Protein 7D2A (pdb70)

CATH classification: 2.60.120.260

Structure (mmCIF, N/CA/C/O backbone):
data_7D2A
#
_entry.id   7D2A
#
_cell.length_a   43.608
_cell.length_b   55.773
_cell.length_c   58.427
_cell.angle_alpha   90.000
_cell.angle_beta   90.000
_cell.angle_gamma   90.000
#
_symmetry.space_group_name_H-M   'P 21 21 21'
#
loop_
_entity.id
_entity.type
_entity.pdbx_description
1 polymer AlyQ
2 branched '4-deoxy-alpha-L-erythro-hex-4-enopyranuronic acid-(1-4)-alpha-L-gulopyranuronic acid'
3 non-polymer 'CALCIUM ION'
4 non-polymer 'TETRAETHYLENE GLYCOL'
5 non-polymer 'SODIUM ION'
6 water water
#
loop_
_atom_site.group_PDB
_atom_site.id
_atom_site.type_symbol
_atom_site.label_atom_id
_atom_site.label_alt_id
_atom_site.label_comp_id
_atom_site.label_asym_id
_atom_site.label_entity_id
_atom_site.label_seq_id
_atom_site.pdbx_PDB_ins_code
_atom_site.Cartn_x
_atom_site.Cartn_y
_atom_site.Cartn_z
_atom_site.occupancy
_atom_site.B_iso_or_equiv
_atom_site.auth_seq_id
_atom_site.auth_comp_id
_atom_site.auth_asym_id
_atom_site.auth_atom_id
_atom_site.pdbx_PDB_model_num
ATOM 1 N N . HIS A 1 6 ? 22.710 21.854 35.361 1.000 27.475 -2 HIS A N 1
ATOM 2 C CA . HIS A 1 6 ? 22.518 21.130 34.074 1.000 23.236 -2 HIS A CA 1
ATOM 3 C C . HIS A 1 6 ? 23.232 19.764 34.180 1.000 19.119 -2 HIS A C 1
ATOM 4 O O . HIS A 1 6 ? 24.397 19.768 34.577 1.000 19.660 -2 HIS A O 1
ATOM 11 N N . MET A 1 7 ? 22.523 18.648 34.040 1.000 17.343 -1 MET A N 1
ATOM 12 C CA A MET A 1 7 ? 23.058 17.272 34.208 0.500 16.686 -1 MET A CA 1
ATOM 13 C CA B MET A 1 7 ? 23.153 17.333 34.171 0.500 16.768 -1 MET A CA 1
ATOM 14 C C . MET A 1 7 ? 23.135 16.650 32.810 1.000 14.937 -1 MET A C 1
ATOM 15 O O . MET A 1 7 ? 22.102 16.656 32.154 1.000 13.396 -1 MET A O 1
ATOM 24 N N . GLN A 1 8 ? 24.299 15.983 32.324 1.000 11.294 188 GLN A N 1
ATOM 25 C CA . GLN A 1 8 ? 24.328 15.106 31.151 1.000 12.356 188 GLN A CA 1
ATOM 26 C C . GLN A 1 8 ? 24.507 13.697 31.668 1.000 13.371 188 GLN A C 1
ATOM 27 O O . GLN A 1 8 ? 25.512 13.394 32.316 1.000 15.563 188 GLN A O 1
ATOM 33 N N . TYR A 1 9 ? 23.552 12.826 31.406 1.000 11.632 189 TYR A N 1
ATOM 34 C CA . TYR A 1 9 ? 23.563 11.450 31.913 1.000 11.009 189 TYR A CA 1
ATOM 35 C C . TYR A 1 9 ? 24.414 10.571 31.022 1.000 11.153 189 TYR A C 1
ATOM 36 O O . TYR A 1 9 ? 24.362 10.640 29.804 1.000 10.952 189 TYR A O 1
ATOM 45 N N . ASP A 1 10 ? 25.142 9.675 31.668 1.000 11.803 190 ASP A N 1
ATOM 46 C CA . ASP A 1 10 ? 25.770 8.581 30.909 1.000 11.044 190 ASP A CA 1
ATOM 47 C C . ASP A 1 10 ? 24.710 7.763 30.174 1.000 10.945 190 ASP A C 1
ATOM 48 O O . ASP A 1 10 ? 23.604 7.550 30.733 1.000 11.508 190 ASP A O 1
ATOM 53 N N . ILE A 1 11 ? 25.074 7.304 28.997 1.000 10.808 191 ILE A N 1
ATOM 54 C CA . ILE A 1 11 ? 24.255 6.331 28.237 1.000 11.869 191 ILE A CA 1
ATOM 55 C C . ILE A 1 11 ? 25.007 4.992 28.287 1.000 12.785 191 ILE A C 1
ATOM 56 O O . ILE A 1 11 ? 26.109 4.892 27.677 1.000 12.819 191 ILE A O 1
ATOM 61 N N . VAL A 1 12 ? 24.474 4.029 29.043 1.000 12.888 192 VAL A N 1
ATOM 62 C CA . VAL A 1 12 ? 25.222 2.780 29.380 1.000 15.472 192 VAL A CA 1
ATOM 63 C C . VAL A 1 12 ? 25.115 1.752 28.262 1.000 16.485 192 VAL A C 1
ATOM 64 O O . VAL A 1 12 ? 25.923 0.791 28.261 1.000 18.558 192 VAL A O 1
ATOM 68 N N . ALA A 1 13 ? 24.141 1.873 27.369 1.000 14.331 193 ALA A N 1
ATOM 69 C CA . ALA A 1 13 ? 23.890 0.908 26.287 1.000 15.445 193 ALA A CA 1
ATOM 70 C C . ALA A 1 13 ? 23.011 1.613 25.252 1.000 13.939 193 ALA A C 1
ATOM 71 O O . ALA A 1 13 ? 22.194 2.492 25.617 1.000 12.459 193 ALA A O 1
ATOM 73 N N . VAL A 1 14 ? 23.178 1.233 23.998 1.000 14.401 194 VAL A N 1
ATOM 74 C CA . VAL A 1 14 ? 22.345 1.669 22.861 1.000 12.624 194 VAL A CA 1
ATOM 75 C C . VAL A 1 14 ? 21.998 0.442 22.032 1.000 13.765 194 VAL A C 1
ATOM 76 O O . VAL A 1 14 ? 22.865 -0.405 21.787 1.000 14.302 194 VAL A O 1
ATOM 80 N N . THR A 1 15 ? 20.746 0.325 21.672 1.000 12.397 195 THR A N 1
ATOM 81 C CA . THR A 1 15 ? 20.267 -0.695 20.721 1.000 13.906 195 THR A CA 1
ATOM 82 C C . THR A 1 15 ? 19.529 0.007 19.600 1.000 13.977 195 THR A C 1
ATOM 83 O O . THR A 1 15 ? 19.133 1.188 19.747 1.000 11.513 195 THR A O 1
ATOM 87 N N . ALA A 1 16 ? 19.132 -0.746 18.583 1.000 12.138 196 ALA A N 1
ATOM 88 C CA . ALA A 1 16 ? 18.299 -0.165 17.517 1.000 11.931 196 ALA A CA 1
ATOM 89 C C . ALA A 1 16 ? 17.496 -1.248 16.808 1.000 10.797 196 ALA A C 1
ATOM 90 O O . ALA A 1 16 ? 17.880 -2.391 16.832 1.000 11.883 196 ALA A O 1
ATOM 92 N N . SER A 1 17 ? 16.445 -0.824 16.145 1.000 11.522 197 SER A N 1
ATOM 93 C CA . SER A 1 17 ? 15.581 -1.689 15.304 1.000 11.940 197 SER A CA 1
ATOM 94 C C . SER A 1 17 ? 16.379 -2.341 14.171 1.000 13.407 197 SER A C 1
ATOM 95 O O . SER A 1 17 ? 15.980 -3.426 13.741 1.000 14.968 197 SER A O 1
ATOM 98 N N . ALA A 1 18 ? 17.383 -1.644 13.642 1.000 13.379 198 ALA A N 1
ATOM 99 C CA . ALA A 1 18 ? 18.171 -2.051 12.465 1.000 13.019 198 ALA A CA 1
ATOM 100 C C . ALA A 1 18 ? 19.363 -1.120 12.394 1.000 12.204 198 ALA A C 1
ATOM 101 O O . ALA A 1 18 ? 19.377 -0.041 13.054 1.000 12.547 198 ALA A O 1
ATOM 103 N N . HIS A 1 19 ? 20.379 -1.542 11.653 1.000 13.132 199 HIS A N 1
ATOM 104 C CA . HIS A 1 19 ? 21.483 -0.651 11.255 1.000 12.421 199 HIS A CA 1
ATOM 105 C C . HIS A 1 19 ? 22.158 -1.249 10.029 1.000 13.793 199 HIS A C 1
ATOM 106 O O . HIS A 1 19 ? 21.965 -2.416 9.758 1.000 16.144 199 HIS A O 1
ATOM 113 N N . ASP A 1 20 ? 22.885 -0.426 9.303 1.000 13.843 200 ASP A N 1
ATOM 114 C CA . ASP A 1 20 ? 23.517 -0.850 8.030 1.000 14.307 200 ASP A CA 1
ATOM 115 C C . ASP A 1 20 ? 25.020 -0.994 8.192 1.000 15.995 200 ASP A C 1
ATOM 116 O O . ASP A 1 20 ? 25.693 -1.002 7.158 1.000 15.767 200 ASP A O 1
ATOM 121 N N . GLY A 1 21 ? 25.533 -1.190 9.394 1.000 14.120 201 GLY A N 1
ATOM 122 C CA . GLY A 1 21 ? 26.967 -1.285 9.662 1.000 14.033 201 GLY A CA 1
ATOM 123 C C . GLY A 1 21 ? 27.458 -0.037 10.354 1.000 13.544 201 GLY A C 1
ATOM 124 O O . GLY A 1 21 ? 28.506 -0.099 10.988 1.000 14.555 201 GLY A O 1
ATOM 125 N N . ASN A 1 22 ? 26.666 1.051 10.251 1.000 13.009 202 ASN A N 1
ATOM 126 C CA . ASN A 1 22 ? 26.843 2.307 11.019 1.000 12.898 202 ASN A CA 1
ATOM 127 C C . ASN A 1 22 ? 26.122 2.061 12.344 1.000 11.766 202 ASN A C 1
ATOM 128 O O . ASN A 1 22 ? 24.933 2.126 12.377 1.000 12.205 202 ASN A O 1
ATOM 133 N N . LEU A 1 23 ? 26.860 1.644 13.352 1.000 12.353 203 LEU A N 1
ATOM 134 C CA . LEU A 1 23 ? 26.302 1.008 14.561 1.000 12.173 203 LEU A CA 1
ATOM 135 C C . LEU A 1 23 ? 25.568 2.024 15.439 1.000 11.182 203 LEU A C 1
ATOM 136 O O . LEU A 1 23 ? 26.031 3.128 15.645 1.000 11.218 203 LEU A O 1
ATOM 141 N N . PRO A 1 24 ? 24.616 1.522 16.248 1.000 11.057 204 PRO A N 1
ATOM 142 C CA . PRO A 1 24 ? 23.921 2.362 17.232 1.000 11.678 204 PRO A CA 1
ATOM 143 C C . PRO A 1 24 ? 24.854 3.126 18.169 1.000 11.071 204 PRO A C 1
ATOM 144 O O . PRO A 1 24 ? 24.671 4.335 18.436 1.000 12.290 204 PRO A O 1
ATOM 148 N N . GLU A 1 25 ? 25.893 2.439 18.640 1.000 12.863 205 GLU A N 1
ATOM 149 C CA A GLU A 1 25 ? 26.872 2.985 19.613 0.500 12.698 205 GLU A CA 1
ATOM 150 C CA B GLU A 1 25 ? 26.791 3.055 19.641 0.500 12.561 205 GLU A CA 1
ATOM 151 C C . GLU A 1 25 ? 27.681 4.127 19.006 1.000 11.209 205 GLU A C 1
ATOM 152 O O . GLU A 1 25 ? 28.280 4.856 19.759 1.000 11.333 205 GLU A O 1
ATOM 163 N N . ASN A 1 26 ? 27.646 4.301 17.693 1.000 10.331 206 ASN A N 1
ATOM 164 C CA . ASN A 1 26 ? 28.346 5.451 17.102 1.000 10.205 206 ASN A CA 1
ATOM 165 C C . ASN A 1 26 ? 27.719 6.785 17.550 1.000 10.624 206 ASN A C 1
ATOM 166 O O . ASN A 1 26 ? 28.296 7.863 17.337 1.000 12.409 206 ASN A O 1
ATOM 171 N N . THR A 1 27 ? 26.498 6.760 18.065 1.000 10.305 207 THR A N 1
ATOM 172 C CA . THR A 1 27 ? 25.828 7.996 18.535 1.000 9.741 207 THR A CA 1
ATOM 173 C C . THR A 1 27 ? 26.363 8.473 19.870 1.000 9.343 207 THR A C 1
ATOM 174 O O . THR A 1 27 ? 26.006 9.578 20.271 1.000 10.601 207 THR A O 1
ATOM 178 N N . ILE A 1 28 ? 27.200 7.693 20.553 1.000 9.973 208 ILE A N 1
ATOM 179 C CA . ILE A 1 28 ? 27.670 8.097 21.914 1.000 11.051 208 ILE A CA 1
ATOM 180 C C . ILE A 1 28 ? 29.194 8.058 21.967 1.000 11.060 208 ILE A C 1
ATOM 181 O O . ILE A 1 28 ? 29.735 7.950 23.102 1.000 12.778 208 ILE A O 1
ATOM 186 N N . ASP A 1 29 ? 29.835 8.187 20.828 1.000 11.884 209 ASP A N 1
ATOM 187 C CA . ASP A 1 29 ? 31.318 8.135 20.830 1.000 12.413 209 ASP A CA 1
ATOM 188 C C . ASP A 1 29 ? 31.912 9.547 20.856 1.000 12.594 209 ASP A C 1
ATOM 189 O O . ASP A 1 29 ? 33.158 9.660 20.888 1.000 14.626 209 ASP A O 1
ATOM 194 N N . GLY A 1 30 ? 31.108 10.623 20.861 1.000 13.171 210 GLY A N 1
ATOM 195 C CA . GLY A 1 30 ? 31.641 11.984 20.890 1.000 13.419 210 GLY A CA 1
ATOM 196 C C . GLY A 1 30 ? 32.103 12.462 19.532 1.000 14.048 210 GLY A C 1
ATOM 197 O O . GLY A 1 30 ? 32.673 13.505 19.450 1.000 15.218 210 GLY A O 1
ATOM 198 N N . ASN A 1 31 ? 31.918 11.671 18.481 1.000 13.985 211 ASN A N 1
ATOM 199 C CA . ASN A 1 31 ? 32.469 11.985 17.139 1.000 13.281 211 ASN A CA 1
ATOM 200 C C . ASN A 1 31 ? 31.331 12.322 16.173 1.000 13.680 211 ASN A C 1
ATOM 201 O O . ASN A 1 31 ? 30.534 11.395 15.819 1.000 11.260 211 ASN A O 1
ATOM 206 N N . LEU A 1 32 ? 31.346 13.543 15.629 1.000 13.046 212 LEU A N 1
ATOM 207 C CA . LEU A 1 32 ? 30.321 13.943 14.639 1.000 12.569 212 LEU A CA 1
ATOM 208 C C . LEU A 1 32 ? 30.581 13.262 13.296 1.000 12.037 212 LEU A C 1
ATOM 209 O O . LEU A 1 32 ? 29.691 13.356 12.441 1.000 12.063 212 LEU A O 1
ATOM 214 N N . SER A 1 33 ? 31.709 12.578 13.086 1.000 12.691 213 SER A N 1
ATOM 215 C CA A SER A 1 33 ? 31.998 11.910 11.790 0.500 13.829 213 SER A CA 1
ATOM 216 C CA B SER A 1 33 ? 32.026 11.901 11.804 0.500 14.355 213 SER A CA 1
ATOM 217 C C . SER A 1 33 ? 31.541 10.452 11.789 1.000 14.300 213 SER A C 1
ATOM 218 O O . SER A 1 33 ? 31.718 9.786 10.735 1.000 16.045 213 SER A O 1
ATOM 223 N N . THR A 1 34 ? 30.989 9.958 12.903 1.000 10.455 214 THR A N 1
ATOM 224 C CA . THR A 1 34 ? 30.490 8.566 12.970 1.000 10.992 214 THR A CA 1
ATOM 225 C C . THR A 1 34 ? 29.012 8.609 13.277 1.000 11.286 214 THR A C 1
ATOM 226 O O . THR A 1 34 ? 28.584 9.503 14.060 1.000 10.904 214 THR A O 1
ATOM 230 N N . ARG A 1 35 ? 28.249 7.693 12.705 1.000 11.323 215 ARG A N 1
ATOM 231 C CA . ARG A 1 35 ? 26.781 7.756 12.764 1.000 11.162 215 ARG A CA 1
ATOM 232 C C . ARG A 1 35 ? 26.190 6.374 13.010 1.000 11.800 215 ARG A C 1
ATOM 233 O O . ARG A 1 35 ? 26.827 5.336 12.733 1.000 11.647 215 ARG A O 1
ATOM 241 N N . TRP A 1 36 ? 24.933 6.381 13.460 1.000 10.588 216 TRP A N 1
ATOM 242 C CA . TRP A 1 36 ? 24.026 5.230 13.277 1.000 10.103 216 TRP A CA 1
ATOM 243 C C . TRP A 1 36 ? 23.169 5.512 12.051 1.000 11.004 216 TRP A C 1
ATOM 244 O O . TRP A 1 36 ? 22.681 6.671 11.903 1.000 11.113 216 TRP A O 1
ATOM 255 N N . SER A 1 37 ? 22.978 4.524 11.187 1.000 11.295 217 SER A N 1
ATOM 256 C CA . SER A 1 37 ? 22.079 4.637 10.028 1.000 11.036 217 SER A CA 1
ATOM 257 C C . SER A 1 37 ? 21.157 3.432 10.001 1.000 12.007 217 SER A C 1
ATOM 258 O O . SER A 1 37 ? 21.646 2.296 10.064 1.000 11.778 217 SER A O 1
ATOM 261 N N . ALA A 1 38 ? 19.902 3.693 9.718 1.000 12.072 218 ALA A N 1
ATOM 262 C CA . ALA A 1 38 ? 18.897 2.650 9.435 1.000 12.438 218 ALA A CA 1
ATOM 263 C C . ALA A 1 38 ? 17.916 3.223 8.438 1.000 13.532 218 ALA A C 1
ATOM 264 O O . ALA A 1 38 ? 17.417 4.340 8.617 1.000 13.385 218 ALA A O 1
ATOM 266 N N . ASN A 1 39 ? 17.555 2.407 7.458 1.000 14.578 219 ASN A N 1
ATOM 267 C CA . ASN A 1 39 ? 16.749 2.881 6.331 1.000 14.896 219 ASN A CA 1
ATOM 268 C C . ASN A 1 39 ? 15.279 2.585 6.600 1.000 15.272 219 ASN A C 1
ATOM 269 O O . ASN A 1 39 ? 14.956 1.438 7.007 1.000 16.835 219 ASN A O 1
ATOM 274 N N . GLY A 1 40 ? 14.446 3.598 6.384 1.000 15.429 220 GLY A N 1
ATOM 275 C CA . GLY A 1 40 ? 12.991 3.431 6.376 1.000 16.861 220 GLY A CA 1
ATOM 276 C C . GLY A 1 40 ? 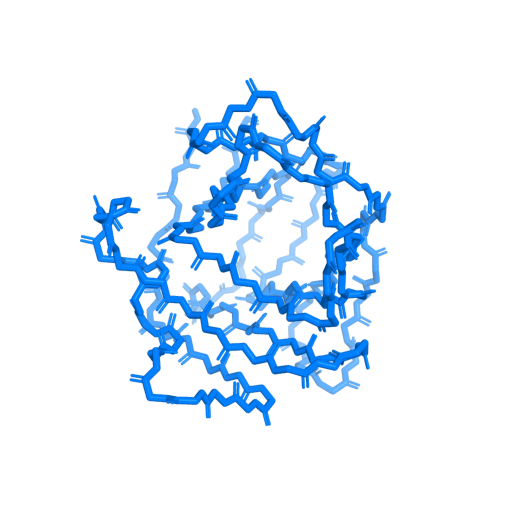12.290 4.140 7.503 1.000 16.832 220 GLY A C 1
ATOM 277 O O . GLY A 1 40 ? 12.796 4.219 8.642 1.000 15.986 220 GLY A O 1
ATOM 278 N N . SER A 1 41 ? 11.116 4.655 7.205 1.000 17.620 221 SER A N 1
ATOM 279 C CA . SER A 1 41 ? 10.266 5.353 8.184 1.000 17.144 221 SER A CA 1
ATOM 280 C C . SER A 1 41 ? 9.845 4.354 9.260 1.000 17.715 221 SER A C 1
ATOM 281 O O . SER A 1 41 ? 9.460 3.210 8.914 1.000 18.076 221 SER A O 1
ATOM 284 N N . GLY A 1 42 ? 10.055 4.707 10.530 1.000 15.208 222 GLY A N 1
ATOM 285 C CA . GLY A 1 42 ? 9.667 3.894 11.684 1.000 15.099 222 GLY A CA 1
ATOM 286 C C . GLY A 1 42 ? 10.836 3.171 12.337 1.000 12.688 222 GLY A C 1
ATOM 287 O O . GLY A 1 42 ? 10.604 2.485 13.376 1.000 14.740 222 GLY A O 1
ATOM 288 N N . GLN A 1 43 ? 12.029 3.224 11.757 1.000 13.469 223 GLN A N 1
ATOM 289 C CA A GLN A 1 43 ? 13.259 2.687 12.397 0.500 13.116 223 GLN A CA 1
ATOM 290 C CA B GLN A 1 43 ? 13.211 2.638 12.442 0.500 13.179 223 GLN A CA 1
ATOM 291 C C . GLN A 1 43 ? 13.485 3.468 13.692 1.000 13.266 223 GLN A C 1
ATOM 292 O O . GLN A 1 43 ? 13.095 4.627 13.734 1.000 13.584 223 GLN A O 1
ATOM 303 N N . TYR A 1 44 ? 14.137 2.879 14.668 1.000 12.476 224 TYR A N 1
ATOM 304 C CA . TYR A 1 44 ? 14.356 3.578 15.959 1.000 12.742 224 TYR A CA 1
ATOM 305 C C . TYR A 1 44 ? 15.622 3.130 16.634 1.000 12.624 224 TYR A C 1
ATOM 306 O O . TYR A 1 44 ? 16.184 2.079 16.329 1.000 11.082 224 TYR A O 1
ATOM 315 N N . ILE A 1 45 ? 16.076 3.980 17.552 1.000 12.490 225 ILE A N 1
ATOM 316 C CA . ILE A 1 45 ? 17.288 3.764 18.354 1.000 11.603 225 ILE A CA 1
ATOM 317 C C . ILE A 1 45 ? 16.943 4.045 19.810 1.000 11.605 225 ILE A C 1
ATOM 318 O O . ILE A 1 45 ? 16.232 5.049 20.090 1.000 11.502 225 ILE A O 1
ATOM 323 N N . THR A 1 46 ? 17.361 3.199 20.699 1.000 11.053 226 THR A N 1
ATOM 324 C CA . THR A 1 46 ? 16.957 3.237 22.118 1.000 11.198 226 THR A CA 1
ATOM 325 C C . THR A 1 46 ? 18.177 3.377 23.001 1.000 10.978 226 THR A C 1
ATOM 326 O O . THR A 1 46 ? 19.082 2.503 22.976 1.000 11.573 226 THR A O 1
ATOM 330 N N . PHE A 1 47 ? 18.204 4.419 23.820 1.000 11.058 227 PHE A N 1
ATOM 331 C CA . PHE A 1 47 ? 19.291 4.772 24.747 1.000 12.613 227 PHE A CA 1
ATOM 332 C C . PHE A 1 47 ? 18.904 4.365 26.147 1.000 13.246 227 PHE A C 1
ATOM 333 O O . PHE A 1 47 ? 17.771 4.649 26.567 1.000 13.070 227 PHE A O 1
ATOM 341 N N . ASP A 1 48 ? 19.809 3.686 26.853 1.000 12.392 228 ASP A N 1
ATOM 342 C CA . ASP A 1 48 ? 19.586 3.187 28.221 1.000 13.239 228 ASP A CA 1
ATOM 343 C C . ASP A 1 48 ? 20.427 4.041 29.177 1.000 12.983 228 ASP A C 1
ATOM 344 O O . ASP A 1 48 ? 21.669 4.024 29.036 1.000 12.954 228 ASP A O 1
ATOM 349 N N . LEU A 1 49 ? 19.780 4.624 30.188 1.000 12.160 229 LEU A N 1
ATOM 350 C CA . LEU A 1 49 ? 20.499 5.409 31.211 1.000 12.347 229 LEU A CA 1
ATOM 351 C C . LEU A 1 49 ? 20.966 4.519 32.357 1.000 13.386 229 LEU A C 1
ATOM 352 O O . LEU A 1 49 ? 21.704 5.060 33.269 1.000 14.584 229 LEU A O 1
ATOM 357 N N . GLY A 1 50 ? 20.490 3.267 32.392 1.000 15.093 230 GLY A N 1
ATOM 358 C CA . GLY A 1 50 ? 20.933 2.285 33.409 1.000 16.054 230 GLY A CA 1
ATOM 359 C C . GLY A 1 50 ? 19.972 2.259 34.589 1.000 16.671 230 GLY A C 1
ATOM 360 O O . GLY A 1 50 ? 19.864 1.235 35.241 1.000 20.209 230 GLY A O 1
ATOM 361 N N . SER A 1 51 ? 19.271 3.349 34.857 1.000 17.343 231 SER A N 1
ATOM 362 C CA . SER A 1 51 ? 18.266 3.431 35.929 1.000 17.670 231 SER A CA 1
ATOM 363 C C . SER A 1 51 ? 17.400 4.638 35.598 1.000 16.892 231 SER A C 1
ATOM 364 O O . SER A 1 51 ? 17.740 5.360 34.657 1.000 16.242 231 SER A O 1
ATOM 367 N N . ALA A 1 52 ? 16.296 4.802 36.298 1.000 17.953 232 ALA A N 1
ATOM 368 C CA . ALA A 1 52 ? 15.326 5.863 35.979 1.000 17.693 232 ALA A CA 1
ATOM 369 C C . ALA A 1 52 ? 15.866 7.212 36.459 1.000 16.111 232 ALA A C 1
ATOM 370 O O . ALA A 1 52 ? 16.218 7.347 37.661 1.000 17.763 232 ALA A O 1
ATOM 372 N N . LYS A 1 53 ? 15.875 8.215 35.573 1.000 14.228 233 LYS A N 1
ATOM 373 C CA . LYS A 1 53 ? 16.406 9.550 35.872 1.000 13.845 233 LYS A CA 1
ATOM 374 C C . LYS A 1 53 ? 15.371 10.584 35.457 1.000 13.109 233 LYS A C 1
ATOM 375 O O . LYS A 1 53 ? 14.561 10.290 34.572 1.000 12.751 233 LYS A O 1
ATOM 381 N N . THR A 1 54 ? 15.443 11.761 36.038 1.000 12.897 234 THR A N 1
ATOM 382 C CA . THR A 1 54 ? 14.624 12.916 35.577 1.000 11.996 234 THR A CA 1
ATOM 383 C C . THR A 1 54 ? 15.216 13.478 34.292 1.000 11.456 234 THR A C 1
ATOM 384 O O . THR A 1 54 ? 16.357 13.813 34.273 1.000 12.165 234 THR A O 1
ATOM 388 N N . VAL A 1 55 ? 14.455 13.471 33.220 1.000 11.359 235 VAL A N 1
ATOM 389 C CA . VAL A 1 55 ? 14.926 13.892 31.897 1.000 11.505 235 VAL A CA 1
ATOM 390 C C . VAL A 1 55 ? 14.007 14.988 31.378 1.000 10.473 235 VAL A C 1
ATOM 391 O O . VAL A 1 55 ? 12.778 14.805 31.470 1.000 11.068 235 VAL A O 1
ATOM 395 N N . ASN A 1 56 ? 14.565 16.022 30.783 1.000 10.311 236 ASN A N 1
ATOM 396 C CA . ASN A 1 56 ? 13.743 17.041 30.117 1.000 9.277 236 ASN A CA 1
ATOM 397 C C . ASN A 1 56 ? 14.303 17.521 28.788 1.000 10.774 236 ASN A C 1
ATOM 398 O O . ASN A 1 56 ? 13.787 18.500 28.218 1.000 10.454 236 ASN A O 1
ATOM 403 N N . GLN A 1 57 ? 15.365 16.881 28.308 1.000 10.017 237 GLN A N 1
ATOM 404 C CA . GLN A 1 57 ? 16.014 17.379 27.079 1.000 11.574 237 GLN A CA 1
ATOM 405 C C . GLN A 1 57 ? 16.834 16.256 26.452 1.000 11.012 237 GLN A C 1
ATOM 406 O O . GLN A 1 57 ? 17.548 15.489 27.120 1.000 10.677 237 GLN A O 1
ATOM 412 N N . VAL A 1 58 ? 16.636 16.110 25.150 1.000 10.803 238 VAL A N 1
ATOM 413 C CA . VAL A 1 58 ? 17.409 15.177 24.322 1.000 11.000 238 VAL A CA 1
ATOM 414 C C . VAL A 1 58 ? 18.041 16.033 23.251 1.000 10.846 238 VAL A C 1
ATOM 415 O O . VAL A 1 58 ? 17.333 16.758 22.594 1.000 11.437 238 VAL A O 1
ATOM 419 N N . LYS A 1 59 ? 19.337 15.892 23.077 1.000 10.842 239 LYS A N 1
ATOM 420 C CA . LYS A 1 59 ? 20.023 16.550 21.952 1.000 10.802 239 LYS A CA 1
ATOM 421 C C . LYS A 1 59 ? 20.428 15.482 20.948 1.000 9.768 239 LYS A C 1
ATOM 422 O O . LYS A 1 59 ? 20.918 14.386 21.300 1.000 10.916 239 LYS A O 1
ATOM 428 N N . ALA A 1 60 ? 20.208 15.788 19.678 1.000 9.748 240 ALA A N 1
ATOM 429 C CA . ALA A 1 60 ? 20.679 14.913 18.577 1.000 9.445 240 ALA A CA 1
ATOM 430 C C . ALA A 1 60 ? 21.360 15.757 17.519 1.000 9.930 240 ALA A C 1
ATOM 431 O O . ALA A 1 60 ? 20.878 16.858 17.175 1.000 10.358 240 ALA A O 1
ATOM 433 N N . ALA A 1 61 ? 22.477 15.242 17.053 1.000 10.088 241 ALA A N 1
ATOM 434 C CA . ALA A 1 61 ? 23.190 15.749 15.864 1.000 10.487 241 ALA A CA 1
ATOM 435 C C . ALA A 1 61 ? 22.869 14.828 14.710 1.000 9.658 241 ALA A C 1
ATOM 436 O O . ALA A 1 61 ? 23.013 13.600 14.822 1.000 10.901 241 ALA A O 1
ATOM 438 N N . TRP A 1 62 ? 22.485 15.422 13.595 1.000 9.507 242 TRP A N 1
ATOM 439 C CA . TRP A 1 62 ? 22.001 14.698 12.408 1.000 10.593 242 TRP A CA 1
ATOM 440 C C . TRP A 1 62 ? 23.063 14.615 11.317 1.000 10.982 242 TRP A C 1
ATOM 441 O O . TRP A 1 62 ? 23.794 15.581 11.082 1.000 10.254 242 TRP A O 1
ATOM 452 N N . TYR A 1 63 ? 23.140 13.449 10.698 1.000 10.863 243 TYR A N 1
ATOM 453 C CA . TYR A 1 63 ? 24.049 13.263 9.536 1.000 11.696 243 TYR A CA 1
ATOM 454 C C . TYR A 1 63 ? 23.571 14.180 8.422 1.000 11.359 243 TYR A C 1
ATOM 455 O O . TYR A 1 63 ? 22.365 14.206 8.157 1.000 11.949 243 TYR A O 1
ATOM 464 N N . ASN A 1 64 ? 24.477 14.934 7.806 1.000 12.362 244 ASN A N 1
ATOM 465 C CA . ASN A 1 64 ? 24.093 15.906 6.755 1.000 12.899 244 ASN A CA 1
ATOM 466 C C . ASN A 1 64 ? 23.060 16.876 7.335 1.000 13.086 244 ASN A C 1
ATOM 467 O O . ASN A 1 64 ? 22.118 17.317 6.633 1.000 12.507 244 ASN A O 1
ATOM 472 N N . GLY A 1 65 ? 23.205 17.205 8.616 1.000 11.985 245 GLY A N 1
ATOM 473 C CA . GLY A 1 65 ? 22.178 17.948 9.335 1.000 13.096 245 GLY A CA 1
ATOM 474 C C . GLY A 1 65 ? 22.058 19.366 8.848 1.000 13.096 245 GLY A C 1
ATOM 475 O O . GLY A 1 65 ? 21.006 20.000 9.135 1.000 13.972 245 GLY A O 1
ATOM 476 N N . ASP A 1 66 ? 23.055 19.877 8.146 1.000 13.839 246 ASP A N 1
ATOM 477 C CA . ASP A 1 66 ? 23.013 21.260 7.635 1.000 14.137 246 ASP A CA 1
ATOM 478 C C . ASP A 1 66 ? 22.472 21.285 6.201 1.000 14.121 246 ASP A C 1
ATOM 479 O O . ASP A 1 66 ? 22.536 22.363 5.594 1.000 16.335 246 ASP A O 1
ATOM 484 N N . SER A 1 67 ? 21.981 20.159 5.667 1.000 13.144 247 SER A N 1
ATOM 485 C CA A SER A 1 67 ? 21.538 20.117 4.245 0.500 13.563 247 SER A CA 1
ATOM 486 C CA B SER A 1 67 ? 21.585 20.045 4.235 0.500 14.399 247 SER A CA 1
ATOM 487 C C . SER A 1 67 ? 20.2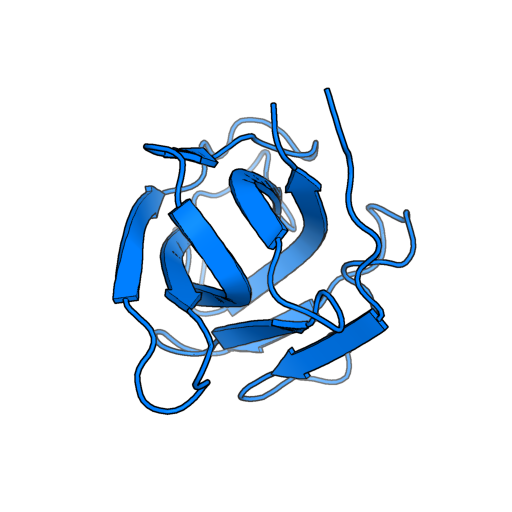33 19.338 4.051 1.000 14.258 247 SER A C 1
ATOM 488 O O . SER A 1 67 ? 19.754 19.278 2.901 1.000 15.308 247 SER A O 1
ATOM 493 N N . ARG A 1 68 ? 19.625 18.821 5.113 1.000 12.805 248 ARG A N 1
ATOM 494 C CA . ARG A 1 68 ? 18.345 18.121 4.979 1.000 12.574 248 ARG A CA 1
ATOM 495 C C . ARG A 1 68 ? 17.635 18.130 6.333 1.000 13.392 248 ARG A C 1
ATOM 496 O O . ARG A 1 68 ? 18.310 18.272 7.367 1.000 12.866 248 ARG A O 1
ATOM 504 N N . THR A 1 69 ? 16.331 17.953 6.288 1.000 12.708 249 THR A N 1
ATOM 505 C CA . THR A 1 69 ? 15.488 17.870 7.494 1.000 13.057 249 THR A CA 1
ATOM 506 C C . THR A 1 69 ? 15.041 16.421 7.691 1.000 13.816 249 THR A C 1
ATOM 507 O O . THR A 1 69 ? 14.741 15.705 6.704 1.000 15.396 249 THR A O 1
ATOM 511 N N . SER A 1 70 ? 15.017 15.964 8.924 1.000 13.418 250 SER A N 1
ATOM 512 C CA . SER A 1 70 ? 14.707 14.576 9.256 1.000 13.301 250 SER A CA 1
ATOM 513 C C . SER A 1 70 ? 13.560 14.567 10.268 1.000 13.631 250 SER A C 1
ATOM 514 O O . SER A 1 70 ? 13.635 15.266 11.275 1.000 13.665 250 SER A O 1
ATOM 517 N N . GLY A 1 71 ? 12.513 13.803 9.989 1.000 12.763 251 GLY A N 1
ATOM 518 C CA . GLY A 1 71 ? 11.365 13.690 10.893 1.000 12.723 251 GLY A CA 1
ATOM 519 C C . GLY A 1 71 ? 11.584 12.635 11.955 1.000 11.259 251 GLY A C 1
ATOM 520 O O . GLY A 1 71 ? 12.261 11.637 11.726 1.000 12.422 251 GLY A O 1
ATOM 521 N N . PHE A 1 72 ? 11.138 12.919 13.173 1.000 12.009 252 PHE A N 1
ATOM 522 C CA . PHE A 1 72 ? 11.392 12.010 14.307 1.000 11.541 252 PHE A CA 1
ATOM 523 C C . PHE A 1 72 ? 10.399 12.259 15.437 1.000 11.288 252 PHE A C 1
ATOM 524 O O . PHE A 1 72 ? 9.669 13.227 15.450 1.000 12.045 252 PHE A O 1
ATOM 532 N N . SER A 1 73 ? 10.370 11.331 16.362 1.000 11.779 253 SER A N 1
ATOM 533 C CA . SER A 1 73 ? 9.645 11.461 17.623 1.000 12.077 253 SER A CA 1
ATOM 534 C C . SER A 1 73 ? 10.538 10.860 18.698 1.000 12.355 253 SER A C 1
ATOM 535 O O . SER A 1 73 ? 11.383 9.981 18.407 1.000 13.288 253 SER A O 1
ATOM 538 N N . ILE A 1 74 ? 10.339 11.325 19.917 1.000 10.920 254 ILE A N 1
ATOM 539 C CA . ILE A 1 74 ? 11.054 10.827 21.107 1.000 10.907 254 ILE A CA 1
ATOM 540 C C . ILE A 1 74 ? 10.021 10.203 22.034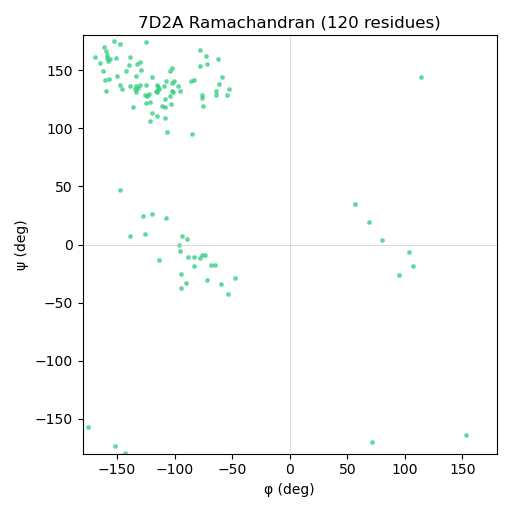 1.000 11.692 254 ILE A C 1
ATOM 541 O O . ILE A 1 74 ? 9.011 10.895 22.355 1.000 10.801 254 ILE A O 1
ATOM 546 N N . SER A 1 75 ? 10.310 9.029 22.508 1.000 11.525 255 SER A N 1
ATOM 547 C CA . SER A 1 75 ? 9.457 8.338 23.503 1.000 11.794 255 SER A CA 1
ATOM 548 C C . SER A 1 75 ? 10.324 7.889 24.649 1.000 12.192 255 SER A C 1
ATOM 549 O O . SER A 1 75 ? 11.538 7.653 24.486 1.000 12.889 255 SER A O 1
ATOM 552 N N . LEU A 1 76 ? 9.764 7.824 25.834 1.000 11.902 256 LEU A N 1
ATOM 553 C CA . LEU A 1 76 ? 10.585 7.396 26.975 1.000 13.275 256 LEU A CA 1
ATOM 554 C C . LEU A 1 76 ? 9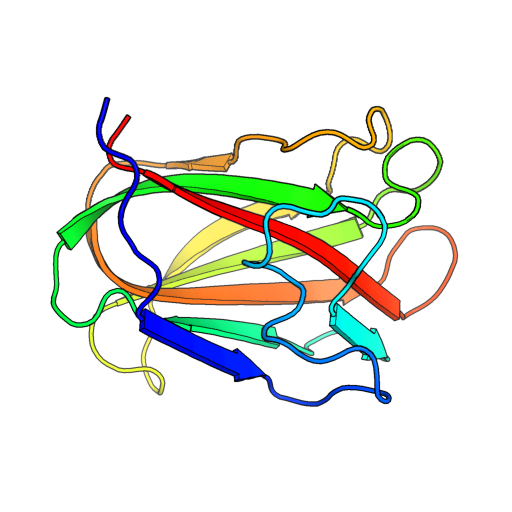.762 6.635 28.005 1.000 13.730 256 LEU A C 1
ATOM 555 O O . LEU A 1 76 ? 8.524 6.530 27.926 1.000 14.584 256 LEU A O 1
ATOM 560 N N . GLY A 1 77 ? 10.472 6.094 28.965 1.000 13.571 257 GLY A N 1
ATOM 561 C CA . GLY A 1 77 ? 9.792 5.420 30.078 1.000 15.869 257 GLY A CA 1
ATOM 562 C C . GLY A 1 77 ? 10.674 4.352 30.672 1.000 18.055 257 GLY A C 1
ATOM 563 O O . GLY A 1 77 ? 11.878 4.400 30.479 1.000 16.035 257 GLY A O 1
ATOM 564 N N . SER A 1 78 ? 10.080 3.468 31.451 1.000 17.406 258 SER A N 1
ATOM 565 C CA . SER A 1 78 ? 10.789 2.357 32.137 1.000 21.950 258 SER A CA 1
ATOM 566 C C . SER A 1 78 ? 10.716 1.060 31.303 1.000 21.884 258 SER A C 1
ATOM 567 O O . SER A 1 78 ? 11.571 0.234 31.491 1.000 27.449 258 SER A O 1
ATOM 570 N N . ASP A 1 79 ? 9.705 0.869 30.432 1.000 26.215 259 ASP A N 1
ATOM 571 C CA . ASP A 1 79 ? 9.488 -0.380 29.645 1.000 27.294 259 ASP A CA 1
ATOM 572 C C . ASP A 1 79 ? 9.647 -0.065 28.166 1.000 26.183 259 ASP A C 1
ATOM 573 O O . ASP A 1 79 ? 8.736 0.509 27.579 1.000 27.776 259 ASP A O 1
ATOM 578 N N . PRO A 1 80 ? 10.726 -0.553 27.505 1.000 26.257 260 PRO A N 1
ATOM 579 C CA . PRO A 1 80 ? 10.909 -0.391 26.061 1.000 24.182 260 PRO A CA 1
ATOM 580 C C . PRO A 1 80 ? 9.677 -0.745 25.210 1.000 25.496 260 PRO A C 1
ATOM 581 O O . PRO A 1 80 ? 9.480 -0.122 24.167 1.000 26.256 260 PRO A O 1
ATOM 585 N N . ALA A 1 81 ? 8.831 -1.672 25.681 1.000 27.044 261 ALA A N 1
ATOM 586 C CA . ALA A 1 81 ? 7.645 -2.145 24.913 1.000 29.527 261 ALA A CA 1
ATOM 587 C C . ALA A 1 81 ? 6.445 -1.194 25.075 1.000 32.486 261 ALA A C 1
ATOM 588 O O . ALA A 1 81 ? 5.487 -1.322 24.275 1.000 32.244 261 ALA A O 1
ATOM 590 N N . SER A 1 82 ? 6.513 -0.237 26.002 1.000 30.188 262 SER A N 1
ATOM 591 C CA . SER A 1 82 ? 5.374 0.618 26.450 1.000 33.118 262 SER A CA 1
ATOM 592 C C . SER A 1 82 ? 5.887 2.011 26.830 1.000 27.331 262 SER A C 1
ATOM 593 O O . SER A 1 82 ? 5.524 2.539 27.858 1.000 34.053 262 SER A O 1
ATOM 596 N N . LEU A 1 83 ? 6.707 2.577 25.981 1.000 20.981 263 LEU A N 1
ATOM 597 C CA . LEU A 1 83 ? 7.210 3.954 26.123 1.000 17.166 263 LEU A CA 1
ATOM 598 C C . LEU A 1 83 ? 6.096 4.957 25.810 1.000 16.868 263 LEU A C 1
ATOM 599 O O . LEU A 1 83 ? 5.077 4.598 25.149 1.000 18.294 263 LEU A O 1
ATOM 604 N N . THR A 1 84 ? 6.282 6.184 26.239 1.000 14.665 264 THR A N 1
ATOM 605 C CA . THR A 1 84 ? 5.357 7.292 26.043 1.000 14.003 264 THR A CA 1
ATOM 606 C C . THR A 1 84 ? 6.033 8.309 25.138 1.000 13.700 264 THR A C 1
ATOM 607 O O . THR A 1 84 ? 7.146 8.720 25.475 1.000 13.221 264 THR A O 1
ATOM 611 N N . GLU A 1 85 ? 5.308 8.844 24.147 1.000 12.572 265 GLU A N 1
ATOM 612 C CA . GLU A 1 85 ? 5.839 9.887 23.249 1.000 13.273 265 GLU A CA 1
ATOM 613 C C . GLU A 1 85 ? 5.859 11.235 23.993 1.000 13.310 265 GLU A C 1
ATOM 614 O O . GLU A 1 85 ? 4.824 11.690 24.478 1.000 13.350 265 GLU A O 1
ATOM 620 N N . VAL A 1 86 ? 7.009 11.894 24.038 1.000 12.030 266 VAL A N 1
ATOM 621 C CA . VAL A 1 86 ? 7.171 13.209 24.688 1.000 10.892 266 VAL A CA 1
ATOM 622 C C . VAL A 1 86 ? 7.492 14.346 23.714 1.000 11.179 266 VAL A C 1
ATOM 623 O O . VAL A 1 86 ? 7.473 15.473 24.165 1.000 11.600 266 VAL A O 1
ATOM 627 N N . TYR A 1 87 ? 7.859 14.033 22.484 1.000 10.582 267 TYR A N 1
ATOM 628 C CA . TYR A 1 87 ? 8.291 15.029 21.494 1.000 11.115 267 TYR A CA 1
ATOM 629 C C . TYR A 1 87 ? 8.082 14.457 20.101 1.000 10.857 267 TYR A C 1
ATOM 630 O O . TYR A 1 87 ? 8.254 13.243 19.875 1.000 10.882 267 TYR A O 1
ATOM 639 N N . SER A 1 88 ? 7.672 15.301 19.200 1.000 11.978 268 SER A N 1
ATOM 640 C CA . SER A 1 88 ? 7.573 14.933 17.773 1.000 13.248 268 SER A CA 1
ATOM 641 C C . SER A 1 88 ? 7.918 16.167 16.962 1.000 12.401 268 SER A C 1
ATOM 642 O O . SER A 1 88 ? 7.437 17.309 17.275 1.000 15.106 268 SER A O 1
ATOM 645 N N . GLY A 1 89 ? 8.761 16.021 15.952 1.000 13.381 269 GLY A N 1
ATOM 646 C CA . GLY A 1 89 ? 9.102 17.185 15.141 1.000 14.754 269 GLY A CA 1
ATOM 647 C C . GLY A 1 89 ? 9.976 16.804 13.976 1.000 13.492 269 GLY A C 1
ATOM 648 O O . GLY A 1 89 ? 9.994 15.632 13.555 1.000 13.297 269 GLY A O 1
ATOM 649 N N . THR A 1 90 ? 10.700 17.794 13.502 1.000 14.228 270 THR A N 1
ATOM 650 C CA . THR A 1 90 ? 11.574 17.681 12.327 1.000 13.903 270 THR A CA 1
ATOM 651 C C . THR A 1 90 ? 12.849 18.436 12.672 1.000 14.444 270 THR A C 1
ATOM 652 O O . THR A 1 90 ? 12.734 19.535 13.181 1.000 17.343 270 THR A O 1
ATOM 656 N N . SER A 1 91 ? 13.978 17.873 12.359 1.000 14.374 271 SER A N 1
ATOM 657 C CA . SER A 1 91 ? 15.278 18.512 12.609 1.000 12.967 271 SER A CA 1
ATOM 658 C C . SER A 1 91 ? 15.291 19.796 11.789 1.000 13.983 271 SER A C 1
ATOM 659 O O . SER A 1 91 ? 14.554 19.913 10.763 1.000 12.935 271 SER A O 1
ATOM 662 N N . SER A 1 92 ? 16.157 20.735 12.161 1.000 13.806 272 SER A N 1
ATOM 663 C CA . SER A 1 92 ? 16.146 22.094 11.577 1.000 13.482 272 SER A CA 1
ATOM 664 C C . SER A 1 92 ? 16.651 22.101 10.132 1.000 13.355 272 SER A C 1
ATOM 665 O O . SER A 1 92 ? 16.224 23.011 9.383 1.000 14.322 272 SER A O 1
ATOM 668 N N . GLY A 1 93 ? 17.558 21.185 9.782 1.000 12.005 273 GLY A N 1
ATOM 669 C CA . GLY A 1 93 ? 18.293 21.265 8.516 1.000 13.299 273 GLY A CA 1
ATOM 670 C C . GLY A 1 93 ? 19.279 22.424 8.478 1.000 14.113 273 GLY A C 1
ATOM 671 O O . GLY A 1 93 ? 19.811 22.720 7.382 1.000 13.30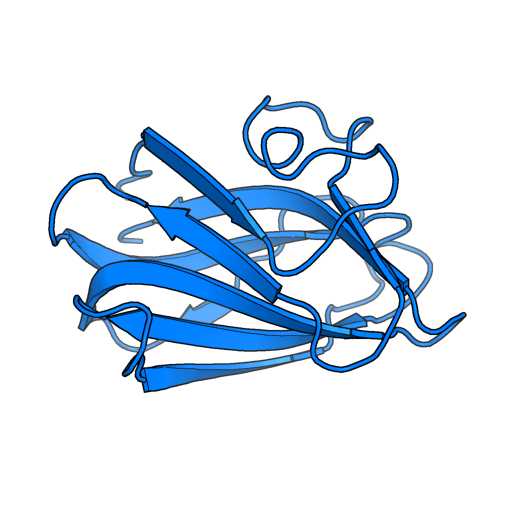0 273 GLY A O 1
ATOM 672 N N . GLN A 1 94 ? 19.685 22.979 9.628 1.000 11.694 274 GLN A N 1
ATOM 673 C CA . GLN A 1 94 ? 20.490 24.231 9.708 1.000 11.667 274 GLN A CA 1
ATOM 674 C C . GLN A 1 94 ? 21.772 24.078 10.515 1.000 12.624 274 GLN A C 1
ATOM 675 O O . GLN A 1 94 ? 22.479 25.082 10.643 1.000 13.142 274 GLN A O 1
ATOM 681 N N . THR A 1 95 ? 22.148 22.869 10.904 1.000 11.956 275 THR A N 1
ATOM 682 C CA . THR A 1 95 ? 23.427 22.675 11.606 1.000 11.703 275 THR A CA 1
ATOM 683 C C . THR A 1 95 ? 23.803 21.190 11.617 1.000 12.084 275 THR A C 1
ATOM 684 O O . THR A 1 95 ? 22.888 20.303 11.644 1.000 11.509 275 THR A O 1
ATOM 688 N N . ASN A 1 96 ? 25.088 20.937 11.757 1.000 12.254 276 ASN A N 1
ATOM 689 C CA . ASN A 1 96 ? 25.609 19.560 12.007 1.000 12.304 276 ASN A CA 1
ATOM 690 C C . ASN A 1 96 ? 25.805 19.318 13.502 1.000 11.667 276 ASN A C 1
ATOM 691 O O . ASN A 1 96 ? 26.072 18.206 13.929 1.000 12.064 276 ASN A O 1
ATOM 696 N N . ALA A 1 97 ? 25.600 20.350 14.290 1.000 11.175 277 ALA A N 1
ATOM 697 C CA . ALA A 1 97 ? 25.826 20.254 15.746 1.000 12.052 277 ALA A CA 1
ATOM 698 C C . ALA A 1 97 ? 24.672 19.540 16.442 1.000 12.009 277 ALA A C 1
ATOM 699 O O . ALA A 1 97 ? 23.572 19.352 15.888 1.000 10.894 277 ALA A O 1
ATOM 701 N N . LEU A 1 98 ? 24.897 19.178 17.701 1.000 10.638 278 LEU A N 1
ATOM 702 C CA . LEU A 1 98 ? 23.802 18.751 18.588 1.000 10.587 278 LEU A CA 1
ATOM 703 C C . LEU A 1 98 ? 22.702 19.824 18.627 1.000 10.194 278 LEU A C 1
ATOM 704 O O . LEU A 1 98 ? 22.998 21.008 18.920 1.000 12.228 278 LEU A O 1
ATOM 709 N N . GLU A 1 99 ? 21.474 19.370 18.380 1.000 10.472 279 GLU A N 1
ATOM 710 C CA . GLU A 1 99 ? 20.257 20.211 18.408 1.000 11.781 279 GLU A CA 1
ATOM 711 C C . GLU A 1 99 ? 19.396 19.744 19.568 1.000 11.521 279 GLU A C 1
ATOM 712 O O . GLU A 1 99 ? 19.145 18.551 19.688 1.000 11.075 279 GLU A O 1
ATOM 718 N N . SER A 1 100 ? 18.887 20.674 20.357 1.000 11.162 280 SER A N 1
ATOM 719 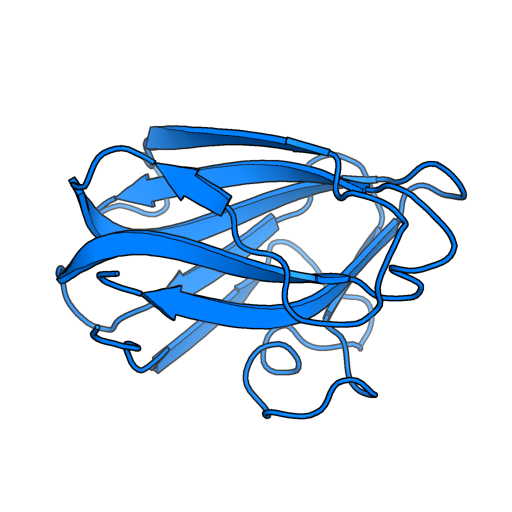C CA A SER A 1 100 ? 18.138 20.358 21.604 0.500 11.685 280 SER A CA 1
ATOM 720 C CA B SER A 1 100 ? 18.132 20.427 21.621 0.500 11.821 280 SER A CA 1
ATOM 721 C C . SER A 1 100 ? 16.624 20.241 21.377 1.000 11.729 280 SER A C 1
ATOM 722 O O . SER A 1 100 ? 16.002 21.098 20.710 1.000 11.665 280 SER A O 1
ATOM 727 N N . TYR A 1 101 ? 16.077 19.166 21.884 1.000 10.510 281 TYR A N 1
ATOM 728 C CA . TYR A 1 101 ? 14.605 18.898 21.887 1.000 10.936 281 TYR A CA 1
ATOM 729 C C . TYR A 1 101 ? 14.230 18.736 23.354 1.000 11.002 281 TYR A C 1
ATOM 730 O O . TYR A 1 101 ? 14.535 17.739 24.018 1.000 11.207 281 TYR A O 1
ATOM 739 N N . SER A 1 102 ? 13.559 19.765 23.860 1.000 11.004 282 SER A N 1
ATOM 740 C CA . SER A 1 102 ? 13.192 19.940 25.281 1.000 11.670 282 SER A CA 1
ATOM 741 C C . SER A 1 102 ? 11.714 19.579 25.444 1.000 10.082 282 SER A C 1
ATOM 742 O O . SER A 1 102 ? 10.945 19.699 24.462 1.000 11.479 282 SER A O 1
ATOM 745 N N . PHE A 1 103 ? 11.335 19.124 26.634 1.000 10.304 283 PHE A N 1
ATOM 746 C CA . PHE A 1 103 ? 9.947 18.734 26.945 1.000 9.930 283 PHE A CA 1
ATOM 747 C C . PHE A 1 103 ? 9.793 18.783 28.444 1.000 10.970 283 PHE A C 1
ATOM 748 O O . PHE A 1 103 ? 10.754 18.739 29.218 1.000 11.094 283 PHE A O 1
ATOM 756 N N . THR A 1 104 ? 8.548 18.812 28.906 1.000 10.940 284 THR A N 1
ATOM 757 C CA . THR A 1 104 ? 8.262 18.799 30.352 1.000 10.813 284 THR A CA 1
ATOM 758 C C . THR A 1 104 ? 8.960 17.636 31.047 1.000 10.419 284 THR A C 1
ATOM 759 O O . THR A 1 104 ? 8.907 16.508 30.554 1.000 10.962 284 THR A O 1
ATOM 763 N N . ALA A 1 105 ? 9.596 17.925 32.191 1.000 10.674 285 ALA A N 1
ATOM 764 C CA . ALA A 1 105 ? 10.466 16.959 32.856 1.000 11.539 285 ALA A CA 1
ATOM 765 C C . ALA A 1 105 ? 9.683 15.718 33.256 1.000 12.441 285 ALA A C 1
ATOM 766 O O . ALA A 1 105 ? 8.513 15.854 33.730 1.000 13.297 285 ALA A O 1
ATOM 768 N N . THR A 1 106 ? 10.261 14.544 33.069 1.000 13.171 286 THR A N 1
ATOM 769 C CA . THR A 1 106 ? 9.604 13.287 33.466 1.000 13.508 286 THR A CA 1
ATOM 770 C C . THR A 1 106 ? 10.676 12.234 33.773 1.000 15.227 286 THR A C 1
ATOM 771 O O . THR A 1 106 ? 11.826 12.498 33.534 1.000 17.876 286 THR A O 1
ATOM 775 N N . THR A 1 107 ? 10.293 11.082 34.227 1.000 14.276 287 THR A N 1
ATOM 776 C CA . THR A 1 107 ? 11.256 10.067 34.693 1.000 15.167 287 THR A CA 1
ATOM 777 C C . THR A 1 107 ? 11.402 9.074 33.567 1.000 16.207 287 THR A C 1
ATOM 778 O O . THR A 1 107 ? 10.376 8.678 32.966 1.000 18.399 287 THR A O 1
ATOM 782 N N . ALA A 1 108 ? 12.606 8.588 33.302 1.000 13.927 288 ALA A N 1
ATOM 783 C CA . ALA A 1 108 ? 12.826 7.585 32.244 1.000 13.601 288 ALA A CA 1
ATOM 784 C C . ALA A 1 108 ? 14.152 6.886 32.500 1.000 13.315 288 ALA A C 1
ATOM 785 O O . ALA A 1 108 ? 15.129 7.554 32.885 1.000 13.857 288 ALA A O 1
ATOM 787 N N . ARG A 1 109 ? 14.173 5.600 32.240 1.000 13.037 289 ARG A N 1
ATOM 788 C CA . ARG A 1 109 ? 15.426 4.840 32.078 1.000 12.586 289 ARG A CA 1
ATOM 789 C C . ARG A 1 109 ? 15.750 4.788 30.592 1.000 13.011 289 ARG A C 1
ATOM 790 O O . ARG A 1 109 ? 16.951 4.826 30.254 1.000 13.606 289 ARG A O 1
ATOM 798 N N . TYR A 1 110 ? 14.734 4.651 29.719 1.000 12.211 290 TYR A N 1
ATOM 799 C CA . TYR A 1 110 ? 14.943 4.434 28.264 1.000 12.116 290 TYR A CA 1
ATOM 800 C C . TYR A 1 110 ? 14.402 5.640 27.516 1.000 11.659 290 TYR A C 1
ATOM 801 O O . TYR A 1 110 ? 13.265 6.125 27.803 1.000 12.409 290 TYR A O 1
ATOM 810 N N . ILE A 1 111 ? 15.168 6.079 26.522 1.000 10.646 291 ILE A N 1
ATOM 811 C CA . ILE A 1 111 ? 14.813 7.148 25.570 1.000 10.957 291 ILE A CA 1
ATOM 812 C C . ILE A 1 111 ? 14.959 6.575 24.181 1.000 11.154 291 ILE A C 1
ATOM 813 O O . ILE A 1 111 ? 16.039 6.061 23.863 1.000 11.909 291 ILE A O 1
ATOM 818 N N . ARG A 1 112 ? 13.878 6.600 23.418 1.000 10.71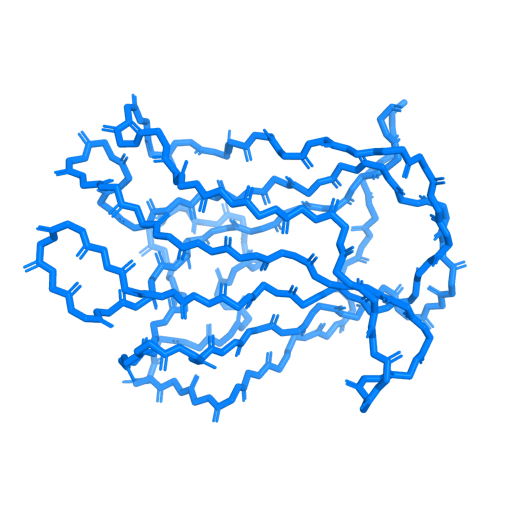2 292 ARG A N 1
ATOM 819 C CA . ARG A 1 112 ? 13.886 6.063 22.055 1.000 11.037 292 ARG A CA 1
ATOM 820 C C . ARG A 1 112 ? 13.655 7.192 21.073 1.000 10.643 292 ARG A C 1
ATOM 821 O O . ARG A 1 112 ? 12.659 7.932 21.208 1.000 11.503 292 ARG A O 1
ATOM 829 N N . ILE A 1 113 ? 14.480 7.294 20.028 1.000 10.574 293 ILE A N 1
ATOM 830 C CA . ILE A 1 113 ? 14.249 8.183 18.889 1.000 9.914 293 ILE A CA 1
ATOM 831 C C . ILE A 1 113 ? 13.748 7.344 17.734 1.000 11.343 293 ILE A C 1
ATOM 832 O O . ILE A 1 113 ? 14.455 6.449 17.339 1.000 11.473 293 ILE A O 1
ATOM 837 N N . THR A 1 114 ? 12.561 7.660 17.244 1.000 11.969 294 THR A N 1
ATOM 838 C CA . THR A 1 114 ? 11.971 7.003 16.063 1.000 11.973 294 THR A CA 1
ATOM 839 C C . THR A 1 114 ? 12.117 7.964 14.902 1.000 13.230 294 THR A C 1
ATOM 840 O O . THR A 1 114 ? 11.773 9.127 15.030 1.000 12.547 294 THR A O 1
ATOM 844 N N . GLY A 1 115 ? 12.693 7.485 13.788 1.000 12.000 295 GLY A N 1
ATOM 845 C CA . GLY A 1 115 ? 12.878 8.318 12.606 1.000 11.493 295 GLY A CA 1
ATOM 846 C C . GLY A 1 115 ? 11.891 8.020 11.511 1.000 11.769 295 GLY A C 1
ATOM 847 O O . GLY A 1 115 ? 11.506 6.809 11.377 1.000 13.732 295 GLY A O 1
ATOM 848 N N . PHE A 1 116 ? 11.562 9.060 10.740 1.000 13.675 296 PHE A N 1
ATOM 849 C CA . PHE A 1 116 ? 10.543 8.990 9.654 1.000 14.206 296 PHE A CA 1
ATOM 850 C C . PHE A 1 116 ? 11.175 9.321 8.322 1.000 14.840 296 PHE A C 1
ATOM 851 O O . PHE A 1 116 ? 10.470 9.785 7.412 1.000 16.639 296 PHE A O 1
ATOM 859 N N . GLY A 1 117 ? 12.476 9.100 8.176 1.000 13.590 297 GLY A N 1
ATOM 860 C CA . GLY A 1 117 ? 13.220 9.510 6.981 1.000 15.583 297 GLY A CA 1
ATOM 861 C C . GLY A 1 117 ? 13.398 11.000 6.918 1.000 16.700 297 GLY A C 1
ATOM 862 O O . GLY A 1 117 ? 13.056 11.718 7.883 1.000 14.874 297 GLY A O 1
ATOM 863 N N . ASN A 1 118 ? 13.863 11.499 5.788 1.000 14.887 298 ASN A N 1
ATOM 864 C CA . ASN A 1 118 ? 14.335 12.883 5.713 1.000 14.613 298 ASN A CA 1
ATOM 865 C C . ASN A 1 118 ? 13.944 13.455 4.350 1.000 15.195 298 ASN A C 1
ATOM 866 O O . ASN A 1 118 ? 13.343 12.726 3.527 1.000 16.091 298 ASN A O 1
ATOM 871 N N . SER A 1 119 ? 14.314 14.687 4.124 1.000 16.328 299 SER A N 1
ATOM 872 C CA . SER A 1 119 ? 13.825 15.474 2.963 1.000 16.652 299 SER A CA 1
ATOM 873 C C . SER A 1 119 ? 14.584 15.041 1.707 1.000 20.089 299 SER A C 1
ATOM 874 O O . SER A 1 119 ? 14.121 15.441 0.589 1.000 19.968 299 SER A O 1
ATOM 877 N N . SER A 1 120 ? 15.670 14.270 1.837 1.000 19.088 300 SER A N 1
ATOM 878 C CA A SER A 1 120 ? 16.478 13.758 0.691 0.500 20.070 300 SER A CA 1
ATOM 879 C CA B SER A 1 120 ? 16.466 13.769 0.683 0.500 20.051 300 SER A CA 1
ATOM 880 C C . SER A 1 120 ? 16.171 12.285 0.391 1.000 21.725 300 SER A C 1
ATOM 881 O O . SER A 1 120 ? 16.016 11.920 -0.827 1.000 21.241 300 SER A O 1
ATOM 886 N N . ASN A 1 121 ? 16.113 11.429 1.418 1.000 18.235 301 ASN A N 1
ATOM 887 C CA . ASN A 1 121 ? 15.889 9.982 1.190 1.000 18.131 301 ASN A CA 1
ATOM 888 C C . ASN A 1 121 ? 15.195 9.400 2.425 1.000 17.017 301 ASN A C 1
ATOM 889 O O . ASN A 1 121 ? 14.825 10.205 3.341 1.000 15.436 301 ASN A O 1
ATOM 894 N N . THR A 1 122 ? 15.026 8.093 2.483 1.000 17.099 302 THR A N 1
ATOM 895 C CA . THR A 1 122 ? 14.271 7.383 3.541 1.000 17.117 302 THR A CA 1
ATOM 896 C C . THR A 1 122 ? 15.166 7.007 4.719 1.000 13.677 302 THR A C 1
ATOM 897 O O . THR A 1 122 ? 14.633 6.364 5.639 1.000 14.651 302 THR A O 1
ATOM 901 N N . TRP A 1 123 ? 16.433 7.437 4.692 1.000 14.134 303 TRP A N 1
ATOM 902 C CA . TRP A 1 123 ? 17.375 7.030 5.760 1.000 14.010 303 TRP A CA 1
ATOM 903 C C . TRP A 1 123 ? 17.142 7.837 7.045 1.000 12.546 303 TRP A C 1
ATOM 904 O O . TRP A 1 123 ? 16.671 8.989 7.044 1.000 12.229 303 TRP A O 1
ATOM 915 N N . ASN A 1 124 ? 17.505 7.209 8.142 1.000 13.182 304 ASN A N 1
ATOM 916 C CA . ASN A 1 124 ? 17.597 7.865 9.466 1.000 12.162 304 ASN A CA 1
ATOM 917 C C . ASN A 1 124 ? 19.041 7.723 9.914 1.000 11.137 304 ASN A C 1
ATOM 918 O O . ASN A 1 124 ? 19.525 6.612 10.142 1.000 12.038 304 ASN A O 1
ATOM 923 N N . SER A 1 125 ? 19.732 8.873 9.990 1.000 11.586 305 SER A N 1
ATOM 924 C CA . SER A 1 125 ? 21.177 8.845 10.275 1.000 10.466 305 SER A CA 1
ATOM 925 C C . SER A 1 125 ? 21.495 9.922 11.310 1.000 9.774 305 SER A C 1
ATOM 926 O O . SER A 1 125 ? 21.333 11.117 11.023 1.000 10.280 305 SER A O 1
ATOM 929 N N . ILE A 1 126 ? 21.999 9.497 12.448 1.000 9.718 306 ILE A N 1
ATOM 930 C CA . ILE A 1 126 ? 22.242 10.328 13.642 1.000 9.715 306 ILE A CA 1
ATOM 931 C C . ILE A 1 126 ? 23.710 10.196 14.005 1.000 9.997 306 ILE A C 1
ATOM 932 O O . ILE A 1 126 ? 24.171 9.062 14.178 1.000 9.857 306 ILE A O 1
ATOM 937 N N . THR A 1 127 ? 24.424 11.341 14.162 1.000 9.685 307 THR A N 1
ATOM 938 C CA . THR A 1 127 ? 25.853 11.250 14.498 1.000 10.156 307 THR A CA 1
ATOM 939 C C . THR A 1 127 ? 26.111 11.238 16.002 1.000 9.362 307 THR A C 1
ATOM 940 O O . THR A 1 127 ? 27.070 10.567 16.445 1.000 11.052 307 THR A O 1
ATOM 944 N N . GLU A 1 128 ? 25.307 11.916 16.799 1.000 9.746 308 GLU A N 1
ATOM 945 C CA . GLU A 1 128 ? 25.531 12.024 18.258 1.000 9.298 308 GLU A CA 1
ATOM 946 C C . GLU A 1 128 ? 24.193 12.180 18.943 1.000 9.972 308 GLU A C 1
ATOM 947 O O . GLU A 1 128 ? 23.350 12.945 18.376 1.000 10.205 308 GLU A O 1
ATOM 953 N N . VAL A 1 129 ? 24.046 11.610 20.128 1.000 9.459 309 VAL A N 1
ATOM 954 C CA . VAL A 1 129 ? 22.902 11.893 21.022 1.000 10.688 309 VAL A CA 1
ATOM 955 C C . VAL A 1 129 ? 23.423 12.136 22.418 1.000 10.180 309 VAL A C 1
ATOM 956 O O . VAL A 1 129 ? 24.352 11.395 22.848 1.000 12.425 309 VAL A O 1
ATOM 960 N N . ALA A 1 130 ? 22.773 13.030 23.132 1.000 9.731 310 ALA A N 1
ATOM 961 C CA . ALA A 1 130 ? 23.058 13.277 24.551 1.000 9.980 310 ALA A CA 1
ATOM 962 C C . ALA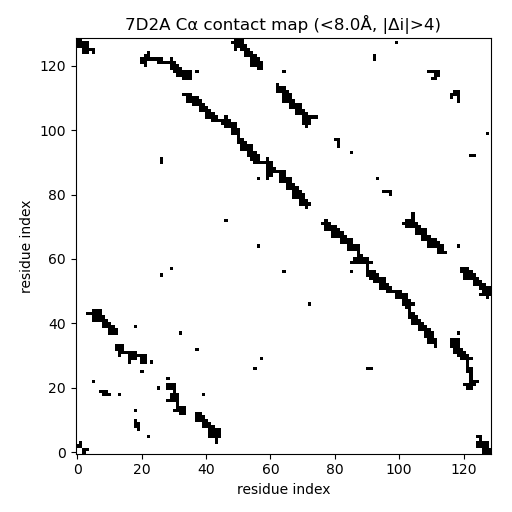 A 1 130 ? 21.741 13.550 25.264 1.000 10.809 310 ALA A C 1
ATOM 963 O O . ALA A 1 130 ? 20.801 14.074 24.665 1.000 10.185 310 ALA A O 1
ATOM 965 N N . ILE A 1 131 ? 21.640 13.205 26.524 1.000 10.739 311 ILE A N 1
ATOM 966 C CA . ILE A 1 131 ? 20.359 13.174 27.261 1.000 11.007 311 ILE A CA 1
ATOM 967 C C . ILE A 1 131 ? 20.647 13.877 28.558 1.000 11.593 311 ILE A C 1
ATOM 968 O O . ILE A 1 131 ? 21.637 13.436 29.282 1.000 13.620 311 ILE A O 1
ATOM 973 N N . PHE A 1 132 ? 19.759 14.840 28.919 1.000 10.284 312 PHE A N 1
ATOM 974 C CA . PHE A 1 132 ? 19.987 15.836 29.979 1.000 11.614 312 PHE A CA 1
ATOM 975 C C . PHE A 1 132 ? 18.811 15.977 30.927 1.000 11.218 312 PHE A C 1
ATOM 976 O O . PHE A 1 132 ? 17.624 15.786 30.576 1.000 11.677 312 PHE A O 1
ATOM 984 N N . HIS A 1 133 ? 19.131 16.432 32.130 1.000 12.027 313 HIS A N 1
ATOM 985 C CA . HIS A 1 133 ? 18.211 17.219 32.981 1.000 13.259 313 HIS A CA 1
ATOM 986 C C . HIS A 1 133 ? 18.732 18.643 32.928 1.000 14.000 313 HIS A C 1
ATOM 987 O O . HIS A 1 133 ? 19.768 18.941 33.618 1.000 14.920 313 HIS A O 1
ATOM 994 N N . ALA A 1 134 ? 18.148 19.466 32.064 1.000 15.563 314 ALA A N 1
ATOM 995 C CA . ALA A 1 134 ? 18.604 20.839 31.747 1.000 19.085 314 ALA A CA 1
ATOM 996 C C . ALA A 1 134 ? 17.989 21.837 32.724 1.000 23.902 314 ALA A C 1
ATOM 997 O O . ALA A 1 134 ? 16.821 21.645 33.184 1.000 23.748 314 ALA A O 1
#

Organism: NCBI:txid1561025

Sequence (129 aa):
HMMQYDIVAVTASAHDGNLPEENTIDGNLSSTRWSANGSGQQYITFDLGSAKTVNQVKAAWYNGDSSRTSGFSISLGSDPASLTEVYSGTSSGQTNALESSYSFTATTARYIRITGFGNSSSNTWNSITEVAIFHA

Nearest PDB structures (foldseek):
  7d2a-assembly1_A  TM=1.008E+00  e=4.541E-27  Persicobacter sp. CCB-QB2
  5xnr-assembly1_A  TM=1.002E+00  e=5.676E-24  Persicobacter sp. CCB-QB2
  5zu5-assembly1_A  TM=9.722E-01  e=7.137E-16  Vibrio splendidus
  5zu6-assembly1_A  TM=9.745E-01  e=2.385E-15  Vibrio
  7w12-assembly1_A  TM=9.756E-01  e=1.109E-13  Vibrio splendidus

Foldseek 3Di:
DDWADFPDKDWPDFDPLHLCLQAPPDLVGKTKDFAAFIKMKTFSPAKDWFFKKWWFFDCLLAKKWWKWKWFAADPVDTHTFGTDIRPSRDRDTDMDGGPIDIGRMMMIGTGAIPPHRMGMIRYMITDPD

B-factor: mean 16.49, std 7.25, range [9.28, 54.66]

InterPro domains:
  IPR000421 Coagulation factor 5/8, C-terminal domain [PF00754] (14-129)
  IPR000421 Coagulation factor 5/8, C-terminal domain [PS50022] (1-134)
  IPR008979 Galactose-binding-like domain superfamily [SSF49785] (11-132)
  IPR013320 Concanavalin A-like lectin/glucanase domain superfamily [SSF49899] (158-391)
  IPR014895 Alginate lyase 2 [PF08787] (158-391)

Solvent-accessible surface area: 5880 Å² total; per-residue (Å²): 161,106,122,24,119,23,92,44,24,87,32,52,39,87,73,54,36,68,15,103,31,0,64,75,66,66,93,96,40,63,1,2,1,69,22,82,36,39,74,0,8,0,17,8,31,54,61,71,52,0,27,16,0,51,0,0,12,74,65,2,81,84,19,47,2,16,2,10,0,17,6,14,89,68,51,99,77,36,86,108,41,67,76,30,84,4,42,15,147,51,69,50,74,31,54,9,65,27,127,51,52,82,1,80,39,0,44,2,25,2,98,4,26,82,83,66,82,77,1,4,1,7,17,6,7,0,20,67,54

Radius of gyration: 13.11 Å; Cα contacts (8 Å, |Δi|>4): 380; chains: 1; bounding box: 27×26×35 Å

Secondary structure (DSSP, 8-state):
-EE----EEEES--SSS-GGGGGSS-TT--EEEESTTEEEEEEEEEEEEEEEEEEEETTTTT--EEEEEEEES-GGG-EEEEEEE--SS-SS-EEEEEEEEEEEEEEEEEEEESSSSEEEEEEEEEEE-